Protein AF-A0A3D3UVR5-F1 (afdb_monomer_lite)

Foldseek 3Di:
DDDDDDDDDDDDDDDDDDDDDDDDDDDDDDDDPDDPPPPPPPPPPVVVVVVVVVVVLVVLVVQLVVLVVQLVVQVVCVVVVNHDPVSNLVSVLSNLVSQLVVDPDLVSNLVSLVVQLVSLVVSLVVQVVCVVVVNDHVVVSVVSVVSNVVSVVVSVVSVVVVVVVD

pLDDT: mean 81.36, std 24.71, range [33.5, 98.88]

Structure (mmCIF, N/CA/C/O backbone):
data_AF-A0A3D3UVR5-F1
#
_entry.id   AF-A0A3D3UVR5-F1
#
loop_
_atom_site.group_PDB
_atom_site.id
_atom_site.type_symbol
_atom_site.label_atom_id
_atom_site.label_alt_id
_atom_site.label_comp_id
_atom_site.label_asym_id
_atom_site.label_entity_id
_atom_site.label_seq_id
_atom_site.pdbx_PDB_ins_code
_atom_site.Cartn_x
_atom_site.Cartn_y
_atom_site.Cartn_z
_atom_site.occupancy
_atom_site.B_iso_or_equiv
_atom_site.auth_seq_id
_atom_site.auth_comp_id
_atom_site.auth_asym_id
_atom_site.auth_atom_id
_atom_site.pdbx_PDB_model_num
ATOM 1 N N . MET A 1 1 ? 27.179 -25.269 2.978 1.00 43.72 1 MET A N 1
ATOM 2 C CA . MET A 1 1 ? 26.822 -24.872 4.358 1.00 43.72 1 MET A CA 1
ATOM 3 C C . MET A 1 1 ? 25.318 -24.668 4.438 1.00 43.72 1 MET A C 1
ATOM 5 O O . MET A 1 1 ? 24.714 -24.264 3.456 1.00 43.72 1 MET A O 1
ATOM 9 N N . SER A 1 2 ? 24.750 -25.099 5.559 1.00 35.28 2 SER A N 1
ATOM 10 C CA . SER A 1 2 ? 23.342 -25.422 5.809 1.00 35.28 2 SER A CA 1
ATOM 11 C C . SER A 1 2 ? 22.375 -24.230 5.794 1.00 35.28 2 SER A C 1
ATOM 13 O O . SER A 1 2 ? 22.751 -23.113 6.130 1.00 35.28 2 SER A O 1
ATOM 15 N N . ARG A 1 3 ? 21.114 -24.528 5.450 1.00 49.09 3 ARG A N 1
ATOM 16 C CA . ARG A 1 3 ? 19.905 -23.685 5.504 1.00 49.09 3 ARG A CA 1
ATOM 17 C C . ARG A 1 3 ? 19.360 -23.632 6.939 1.00 49.09 3 ARG A C 1
ATOM 19 O O . ARG A 1 3 ? 19.329 -24.683 7.565 1.00 49.09 3 ARG A O 1
ATOM 26 N N . THR A 1 4 ? 18.822 -22.487 7.368 1.00 47.34 4 THR A N 1
ATOM 27 C CA . THR A 1 4 ? 17.730 -22.331 8.367 1.00 47.34 4 THR A CA 1
ATOM 28 C C . THR A 1 4 ? 17.172 -20.900 8.207 1.00 47.34 4 THR A C 1
ATOM 30 O O . THR A 1 4 ? 17.908 -19.956 8.456 1.00 47.34 4 THR A O 1
ATOM 33 N N . LEU A 1 5 ? 16.031 -20.623 7.557 1.00 42.84 5 LEU A N 1
ATOM 34 C CA . LEU A 1 5 ? 14.636 -20.839 7.987 1.00 42.84 5 LEU A CA 1
ATOM 35 C C . LEU A 1 5 ? 14.339 -20.237 9.374 1.00 42.84 5 LEU A C 1
ATOM 37 O O . LEU A 1 5 ? 14.536 -20.896 10.387 1.00 42.84 5 LEU A O 1
ATOM 41 N N . ILE A 1 6 ? 13.827 -18.999 9.398 1.00 43.62 6 ILE A N 1
ATOM 42 C CA . ILE A 1 6 ? 13.021 -18.463 10.505 1.00 43.62 6 ILE A CA 1
ATOM 43 C C . ILE A 1 6 ? 11.725 -17.923 9.898 1.00 43.62 6 ILE A C 1
ATOM 45 O O . ILE A 1 6 ? 11.582 -16.753 9.560 1.00 43.62 6 ILE A O 1
ATOM 49 N N . THR A 1 7 ? 10.795 -18.847 9.705 1.00 40.56 7 THR A N 1
ATOM 50 C CA . THR A 1 7 ? 9.356 -18.598 9.653 1.00 40.56 7 THR A CA 1
ATOM 51 C C . THR A 1 7 ? 8.802 -18.887 11.045 1.00 40.56 7 THR A C 1
ATOM 53 O O . THR A 1 7 ? 8.943 -20.011 11.523 1.00 40.56 7 THR A O 1
ATOM 56 N N . GLY A 1 8 ? 8.156 -17.910 11.678 1.00 41.53 8 GLY A N 1
ATOM 57 C CA . GLY A 1 8 ? 7.316 -18.107 12.864 1.00 41.53 8 GLY A CA 1
ATOM 58 C C . GLY A 1 8 ? 6.179 -17.088 12.810 1.00 41.53 8 GLY A C 1
ATOM 59 O O . GLY A 1 8 ? 6.433 -15.899 12.941 1.00 41.53 8 GLY A O 1
ATOM 60 N N . PHE A 1 9 ? 5.011 -17.457 12.275 1.00 41.28 9 PHE A N 1
ATOM 61 C CA . PHE A 1 9 ? 3.840 -17.953 13.023 1.00 41.28 9 PHE A CA 1
ATOM 62 C C . PHE A 1 9 ? 3.396 -16.970 14.121 1.00 41.28 9 PHE A C 1
ATOM 64 O O . PHE A 1 9 ? 4.050 -16.865 15.146 1.00 41.28 9 PHE A O 1
ATOM 71 N N . VAL A 1 10 ? 2.425 -16.087 13.864 1.00 40.28 10 VAL A N 1
ATOM 72 C CA . VAL A 1 10 ? 0.958 -16.285 13.747 1.00 40.28 10 VAL A CA 1
ATOM 73 C C . VAL A 1 10 ? 0.285 -15.703 14.992 1.00 40.28 10 VAL A C 1
ATOM 75 O O . VAL A 1 10 ? 0.522 -16.126 16.118 1.00 40.28 10 VAL A O 1
ATOM 78 N N . PHE A 1 11 ? -0.550 -14.699 14.729 1.00 43.41 11 PHE A N 1
ATOM 79 C CA . PHE A 1 11 ? -1.513 -14.082 15.630 1.00 43.41 11 PHE A CA 1
ATOM 80 C C . PHE A 1 11 ? -2.363 -15.138 16.352 1.00 43.41 11 PHE A C 1
ATOM 82 O O . PHE A 1 11 ? -2.965 -15.989 15.697 1.00 43.41 11 PHE A O 1
ATOM 89 N N . LEU A 1 12 ? -2.491 -15.031 17.678 1.00 33.50 12 LEU A N 1
ATOM 90 C CA . LEU A 1 12 ? -3.469 -15.795 18.451 1.00 33.50 12 LEU A CA 1
ATOM 91 C C . LEU A 1 12 ? -4.312 -14.868 19.344 1.00 33.50 12 LEU A C 1
ATOM 93 O O . LEU A 1 12 ? -3.853 -14.366 20.361 1.00 33.50 12 LEU A O 1
ATOM 97 N N . ALA A 1 13 ? -5.556 -14.696 18.893 1.00 35.84 13 ALA A N 1
ATOM 98 C CA . ALA A 1 13 ? -6.811 -14.577 19.639 1.00 35.84 13 ALA A CA 1
ATOM 99 C C . ALA A 1 13 ? -6.942 -13.543 20.779 1.00 35.84 13 ALA A C 1
ATOM 101 O O . ALA A 1 13 ? -6.656 -13.806 21.944 1.00 35.84 13 ALA A O 1
ATOM 102 N N . VAL A 1 14 ? -7.593 -12.424 20.445 1.00 39.97 14 VAL A N 1
ATOM 103 C CA . VAL A 1 14 ? -8.430 -11.656 21.376 1.00 39.97 14 VAL A CA 1
ATOM 104 C C . VAL A 1 14 ? -9.809 -12.310 21.414 1.00 39.97 14 VAL A C 1
ATOM 106 O O . VAL A 1 14 ? -10.545 -12.193 20.443 1.00 39.97 14 VAL A O 1
ATOM 109 N N . THR A 1 15 ? -10.176 -12.946 22.527 1.00 39.22 15 THR A N 1
ATOM 110 C CA . THR A 1 15 ? -11.583 -13.144 22.922 1.00 39.22 15 THR A CA 1
ATOM 111 C C . THR A 1 15 ? -11.669 -13.418 24.422 1.00 39.22 15 THR A C 1
ATOM 113 O O . THR A 1 15 ? -11.388 -14.531 24.859 1.00 39.22 15 THR A O 1
ATOM 116 N N . ILE A 1 16 ? -12.129 -12.443 25.209 1.00 39.44 16 ILE A N 1
ATOM 117 C CA . ILE A 1 16 ? -12.834 -12.738 26.462 1.00 39.44 16 ILE A CA 1
ATOM 118 C C . ILE A 1 16 ? -14.193 -12.050 26.386 1.00 39.44 16 ILE A C 1
ATOM 120 O O . ILE A 1 16 ? -14.308 -10.828 26.348 1.00 39.44 16 ILE A O 1
ATOM 124 N N . PHE A 1 17 ? -15.209 -12.898 26.293 1.00 35.78 17 PHE A N 1
ATOM 125 C CA . PHE A 1 17 ? -16.625 -12.585 26.269 1.00 35.78 17 PHE A CA 1
ATOM 126 C C . PHE A 1 17 ? -17.062 -12.249 27.702 1.00 35.78 17 PHE A C 1
ATOM 128 O O . PHE A 1 17 ? -16.900 -13.066 28.609 1.00 35.78 17 PHE A O 1
ATOM 135 N N . ALA A 1 18 ? -17.592 -11.048 27.924 1.00 39.19 18 ALA A N 1
ATOM 136 C CA . ALA A 1 18 ? -18.191 -10.673 29.198 1.00 39.19 18 ALA A CA 1
ATOM 137 C C . ALA A 1 18 ? -19.557 -11.362 29.336 1.00 39.19 18 ALA A C 1
ATOM 139 O O . ALA A 1 18 ? -20.485 -11.052 28.593 1.00 39.19 18 ALA A O 1
ATOM 140 N N . VAL A 1 19 ? -19.693 -12.283 30.293 1.00 38.88 19 VAL A N 1
ATOM 141 C CA . VAL A 1 19 ? -20.999 -12.811 30.707 1.00 38.88 19 VAL A CA 1
ATOM 142 C C . VAL A 1 19 ? -21.414 -12.099 31.989 1.00 38.88 19 VAL A C 1
ATOM 144 O O . VAL A 1 19 ? -20.955 -12.416 33.083 1.00 38.88 19 VAL A O 1
ATOM 147 N N . PHE A 1 20 ? -22.291 -11.112 31.825 1.00 39.44 20 PHE A N 1
ATOM 148 C CA . PHE A 1 20 ? -23.135 -10.580 32.888 1.00 39.44 20 PHE A CA 1
ATOM 149 C C . PHE A 1 20 ? -24.195 -11.638 33.233 1.00 39.44 20 PHE A C 1
ATOM 151 O O . PHE A 1 20 ? -25.022 -11.976 32.388 1.00 39.44 20 PHE A O 1
ATOM 158 N N . MET A 1 21 ? -24.200 -12.138 34.469 1.00 39.31 21 MET A N 1
ATOM 159 C CA . MET A 1 21 ? -25.335 -12.871 35.039 1.00 39.31 21 MET A CA 1
ATOM 160 C C . MET A 1 21 ? -25.757 -12.183 36.338 1.00 39.31 21 MET A C 1
ATOM 162 O O . MET A 1 21 ? -25.038 -12.144 37.332 1.00 39.31 21 MET A O 1
ATOM 166 N N . ILE A 1 22 ? -26.935 -11.581 36.236 1.00 47.56 22 ILE A N 1
ATOM 167 C CA . ILE A 1 22 ? -27.758 -10.947 37.264 1.00 47.56 22 ILE A CA 1
ATOM 168 C C . ILE A 1 22 ? -28.217 -12.017 38.264 1.00 47.56 22 ILE A C 1
ATOM 170 O O . ILE A 1 22 ? -28.564 -13.097 37.818 1.00 47.56 22 ILE A O 1
ATOM 174 N N . PHE A 1 23 ? -28.274 -11.712 39.566 1.00 38.84 23 PHE A N 1
ATOM 175 C CA . PHE A 1 23 ? -29.454 -11.915 40.431 1.00 38.84 23 PHE A CA 1
ATOM 176 C C . PHE A 1 23 ? -29.203 -11.298 41.815 1.00 38.84 23 PHE A C 1
ATOM 178 O O . PHE A 1 23 ? -28.262 -11.653 42.519 1.00 38.84 23 PHE A O 1
ATOM 185 N N . GLY A 1 24 ? -30.059 -10.343 42.181 1.00 36.75 24 GLY A N 1
ATOM 186 C CA . GLY A 1 24 ? -30.171 -9.803 43.531 1.00 36.75 24 GLY A CA 1
ATOM 187 C C . GLY A 1 24 ? -31.329 -10.431 44.314 1.00 36.75 24 GLY A C 1
ATOM 188 O O . GLY A 1 24 ? -32.173 -11.124 43.749 1.00 36.75 24 GLY A O 1
ATOM 189 N N . THR A 1 25 ? -31.387 -10.042 45.595 1.00 44.00 25 THR A N 1
ATOM 190 C CA . THR A 1 25 ? -32.393 -10.318 46.653 1.00 44.00 25 THR A CA 1
ATOM 191 C C . THR A 1 25 ? -32.223 -11.663 47.390 1.00 44.00 25 THR A C 1
ATOM 193 O O . THR A 1 25 ? -32.104 -12.697 46.756 1.00 44.00 25 THR A O 1
ATOM 196 N N . GLY A 1 26 ? -32.180 -11.752 48.726 1.00 36.75 26 GLY A N 1
ATOM 197 C CA . GLY A 1 26 ? -32.244 -10.747 49.790 1.00 36.75 26 GLY A CA 1
ATOM 198 C C . GLY A 1 26 ? -32.058 -11.361 51.201 1.00 36.75 26 GLY A C 1
ATOM 199 O O . GLY A 1 26 ? -32.276 -12.547 51.398 1.00 36.75 26 GLY A O 1
ATOM 200 N N . ILE A 1 27 ? -31.653 -10.493 52.139 1.00 43.06 27 ILE A N 1
ATOM 201 C CA . ILE A 1 27 ? -31.924 -10.412 53.597 1.00 43.06 27 ILE A CA 1
ATOM 202 C C . ILE A 1 27 ? -31.701 -11.649 54.504 1.00 43.06 27 ILE A C 1
ATOM 204 O O . ILE A 1 27 ? -32.531 -12.547 54.573 1.00 43.06 27 ILE A O 1
ATOM 208 N N . HIS A 1 28 ? -30.711 -11.541 55.403 1.00 35.25 28 HIS A N 1
ATOM 209 C CA . HIS A 1 28 ? -30.932 -11.754 56.844 1.00 35.25 28 HIS A CA 1
ATOM 210 C C . HIS A 1 28 ? -30.077 -10.760 57.663 1.00 35.25 28 HIS A C 1
ATOM 212 O O . HIS A 1 28 ? -28.944 -10.484 57.259 1.00 35.25 28 HIS A O 1
ATOM 218 N N . PRO A 1 29 ? -30.606 -10.178 58.758 1.00 51.56 29 PRO A N 1
ATOM 219 C CA . PRO A 1 29 ? -29.901 -9.214 59.588 1.00 51.56 29 PRO A CA 1
ATOM 220 C C . PRO A 1 29 ? -29.209 -9.946 60.736 1.00 51.56 29 PRO A C 1
ATOM 222 O O . PRO A 1 29 ? -29.860 -10.701 61.442 1.00 51.56 29 PRO A O 1
ATOM 225 N N . ASP A 1 30 ? -27.916 -9.719 60.933 1.00 36.81 30 ASP A N 1
ATOM 226 C CA . ASP A 1 30 ? -27.324 -9.720 62.268 1.00 36.81 30 ASP A CA 1
ATOM 227 C C . ASP A 1 30 ? -25.965 -9.030 62.223 1.00 36.81 30 ASP A C 1
ATOM 229 O O . ASP A 1 30 ? -25.209 -9.118 61.255 1.00 36.81 30 ASP A O 1
ATOM 233 N N . GLY A 1 31 ? -25.742 -8.213 63.245 1.00 44.44 31 GLY A N 1
ATOM 234 C CA . GLY A 1 31 ? -24.769 -7.142 63.233 1.00 44.44 31 GLY A CA 1
ATOM 235 C C . GLY A 1 31 ? -23.328 -7.605 63.080 1.00 44.44 31 GLY A C 1
ATOM 236 O O . GLY A 1 31 ? -22.862 -8.493 63.780 1.00 44.44 31 GLY A O 1
ATOM 237 N N . PHE A 1 32 ? -22.589 -6.865 62.261 1.00 35.47 32 PHE A N 1
ATOM 238 C CA . PHE A 1 32 ? -21.181 -6.606 62.503 1.00 35.47 32 PHE A CA 1
ATOM 239 C C . PHE A 1 32 ? -20.877 -5.180 62.046 1.00 35.47 32 PHE A C 1
ATOM 241 O O . PHE A 1 32 ? -20.847 -4.868 60.858 1.00 35.47 32 PHE A O 1
ATOM 248 N N . ASN A 1 33 ? -20.668 -4.293 63.020 1.00 49.12 33 ASN A N 1
ATOM 249 C CA . ASN A 1 33 ? -19.921 -3.064 62.798 1.00 49.12 33 ASN A CA 1
ATOM 250 C C . ASN A 1 33 ? -18.497 -3.469 62.406 1.00 49.12 33 ASN A C 1
ATOM 252 O O . ASN A 1 33 ? -17.680 -3.795 63.264 1.00 49.12 33 ASN A O 1
ATOM 256 N N . ALA A 1 34 ? -18.204 -3.454 61.113 1.00 38.66 34 ALA A N 1
ATOM 257 C CA . ALA A 1 34 ? -16.849 -3.502 60.599 1.00 38.66 34 ALA A CA 1
ATOM 258 C C . ALA A 1 34 ? -16.771 -2.522 59.433 1.00 38.66 34 ALA A C 1
ATOM 260 O O . ALA A 1 34 ? -17.375 -2.738 58.393 1.00 38.66 34 ALA A O 1
ATOM 261 N N . ALA A 1 35 ? -16.055 -1.427 59.687 1.00 35.47 35 ALA A N 1
ATOM 262 C CA . ALA A 1 35 ? -15.488 -0.500 58.723 1.00 35.47 35 ALA A CA 1
ATOM 263 C C . ALA A 1 35 ? -16.403 -0.077 57.561 1.00 35.47 35 ALA A C 1
ATOM 265 O O . ALA A 1 35 ? -16.604 -0.786 56.580 1.00 35.47 35 ALA A O 1
ATOM 266 N N . LYS A 1 36 ? -16.800 1.198 57.595 1.00 42.59 36 LYS A N 1
ATOM 267 C CA . LYS A 1 36 ? -17.010 1.992 56.384 1.00 42.59 36 LYS A CA 1
ATOM 268 C C . LYS A 1 36 ? -15.698 1.987 55.586 1.00 42.59 36 LYS A C 1
ATOM 270 O O . LYS A 1 36 ? -14.914 2.928 55.662 1.00 42.59 36 LYS A O 1
ATOM 275 N N . ALA A 1 37 ? -15.447 0.907 54.851 1.00 37.72 37 ALA A N 1
ATOM 276 C CA . ALA A 1 37 ? -14.581 0.918 53.697 1.00 37.72 37 ALA A CA 1
ATOM 277 C C . ALA A 1 37 ? -15.280 1.853 52.718 1.00 37.72 37 ALA A C 1
ATOM 279 O O . ALA A 1 37 ? -16.239 1.488 52.037 1.00 37.72 37 ALA A O 1
ATOM 280 N N . ALA A 1 38 ? -14.865 3.118 52.750 1.00 41.25 38 ALA A N 1
ATOM 281 C CA . ALA A 1 38 ? -15.045 3.993 51.620 1.00 41.25 38 ALA A CA 1
ATOM 282 C C . ALA A 1 38 ? -14.507 3.211 50.424 1.00 41.25 38 ALA A C 1
ATOM 284 O O . ALA A 1 38 ? -13.307 2.955 50.334 1.00 41.25 38 ALA A O 1
ATOM 285 N N . VAL A 1 39 ? -15.421 2.755 49.570 1.00 44.00 39 VAL A N 1
ATOM 286 C CA . VAL A 1 39 ? -15.110 2.308 48.224 1.00 44.00 39 VAL A CA 1
ATOM 287 C C . VAL A 1 39 ? -14.524 3.541 47.554 1.00 44.00 39 VAL A C 1
ATOM 289 O O . VAL A 1 39 ? -15.237 4.389 47.023 1.00 44.00 39 VAL A O 1
ATOM 292 N N . ALA A 1 40 ? -13.212 3.702 47.702 1.00 44.53 40 ALA A N 1
ATOM 293 C CA . ALA A 1 40 ? -12.422 4.491 46.796 1.00 44.53 40 ALA A CA 1
ATOM 294 C C . ALA A 1 40 ? -12.591 3.784 45.456 1.00 44.53 40 ALA A C 1
ATOM 296 O O . ALA A 1 40 ? -11.955 2.767 45.193 1.00 44.53 40 ALA A O 1
ATOM 297 N N . SER A 1 41 ? -13.541 4.268 44.657 1.00 47.62 41 SER A N 1
ATOM 298 C CA . SER A 1 41 ? -13.556 4.011 43.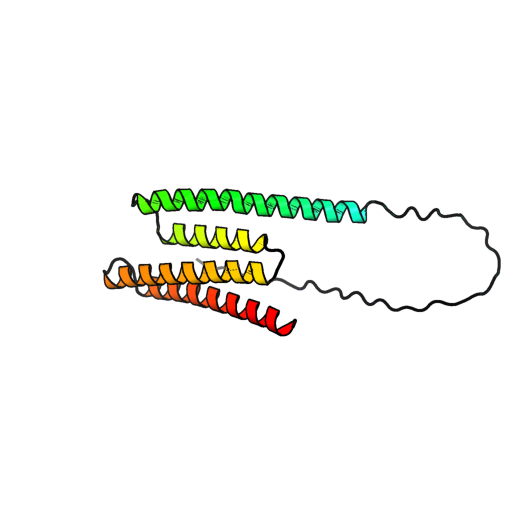228 1.00 47.62 41 SER A CA 1
ATOM 299 C C . SER A 1 41 ? -12.161 4.362 42.734 1.00 47.62 41 SER A C 1
ATOM 301 O O . SER A 1 41 ? -11.801 5.538 42.753 1.00 47.62 41 SER A O 1
ATOM 303 N N . GLU A 1 42 ? -11.349 3.355 42.409 1.00 46.72 42 GLU A N 1
ATOM 304 C CA . GLU A 1 42 ? -9.998 3.573 41.906 1.00 46.72 42 GLU A CA 1
ATOM 305 C C . GLU A 1 42 ? -10.084 4.490 40.677 1.00 46.72 42 GLU A C 1
ATOM 307 O O . GLU A 1 42 ? -10.626 4.080 39.647 1.00 46.72 42 GLU A O 1
ATOM 312 N N . PRO A 1 43 ? -9.557 5.727 40.734 1.00 51.03 43 PRO A N 1
ATOM 313 C CA . PRO A 1 43 ? -9.628 6.652 39.604 1.00 51.03 43 PRO A CA 1
ATOM 314 C C . PRO A 1 43 ? -8.686 6.255 38.451 1.00 51.03 43 PRO A C 1
ATOM 316 O O . PRO A 1 43 ? -8.619 6.948 37.441 1.00 51.03 43 PRO A O 1
ATOM 319 N N . GLY A 1 44 ? -7.918 5.167 38.598 1.00 54.97 44 GLY A N 1
ATOM 320 C CA . GLY A 1 44 ? -6.762 4.859 37.752 1.00 54.97 44 GLY A CA 1
ATOM 321 C C . GLY A 1 44 ? -7.064 4.130 36.441 1.00 54.97 44 GLY A C 1
ATOM 322 O O . GLY A 1 44 ? -6.302 4.268 35.488 1.00 54.97 44 GLY A O 1
ATOM 323 N N . VAL A 1 45 ? -8.164 3.376 36.346 1.00 60.12 45 VAL A N 1
ATOM 324 C CA . VAL A 1 45 ? -8.408 2.504 3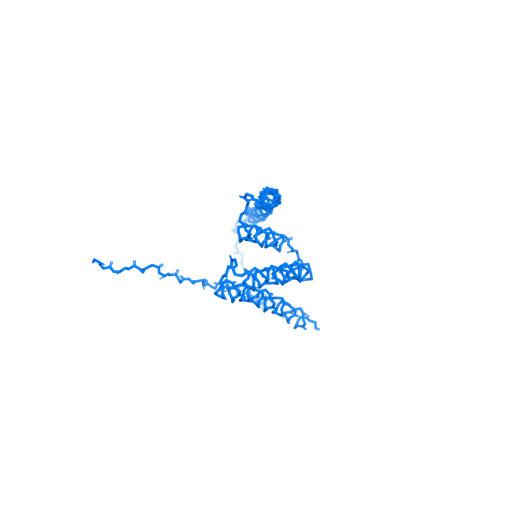5.175 1.00 60.12 45 VAL A CA 1
ATOM 325 C C . VAL A 1 45 ? -8.971 3.275 33.974 1.00 60.12 45 VAL A C 1
ATOM 327 O O . VAL A 1 45 ? -8.659 2.943 32.831 1.00 60.12 45 VAL A O 1
ATOM 330 N N . ALA A 1 46 ? -9.765 4.324 34.211 1.00 60.44 46 ALA A N 1
ATOM 331 C CA . ALA A 1 46 ? -10.302 5.167 33.139 1.00 60.44 46 ALA A CA 1
ATOM 332 C C . ALA A 1 46 ? -9.206 6.046 32.507 1.00 60.44 46 ALA A C 1
ATOM 334 O O . ALA A 1 46 ? -9.069 6.069 31.288 1.00 60.44 46 ALA A O 1
ATOM 335 N N . GLY A 1 47 ? -8.348 6.663 33.331 1.00 71.81 47 GLY A N 1
ATOM 336 C CA . GLY A 1 47 ? -7.274 7.540 32.850 1.00 71.81 47 GLY A CA 1
ATOM 337 C C . GLY A 1 47 ? -6.223 6.833 31.988 1.00 71.81 47 GLY A C 1
ATOM 338 O O . GLY A 1 47 ? -5.720 7.428 31.041 1.00 71.81 47 GLY A O 1
ATOM 339 N N . GLY A 1 48 ? -5.929 5.556 32.267 1.00 83.50 48 GLY A N 1
ATOM 340 C CA . GLY A 1 48 ? -4.948 4.783 31.498 1.00 83.50 48 GLY A CA 1
ATOM 341 C C . GLY A 1 48 ? -5.429 4.345 30.110 1.00 83.50 48 GLY A C 1
ATOM 342 O O . GLY A 1 48 ? -4.632 4.256 29.181 1.00 83.50 48 GLY A O 1
ATOM 343 N N . ARG A 1 49 ? -6.729 4.070 29.930 1.00 88.50 49 ARG A N 1
ATOM 344 C CA . ARG A 1 49 ? -7.265 3.699 28.608 1.00 88.50 49 ARG A CA 1
ATOM 345 C C . ARG A 1 49 ? -7.339 4.912 27.684 1.00 88.50 49 ARG A C 1
ATOM 347 O O . ARG A 1 49 ? -6.943 4.809 26.525 1.00 88.50 49 ARG A O 1
ATOM 354 N N . ASP A 1 50 ? -7.794 6.042 28.213 1.00 90.69 50 ASP A N 1
ATOM 355 C CA . ASP A 1 50 ? -7.933 7.282 27.450 1.00 90.69 50 ASP A CA 1
ATOM 356 C C . ASP A 1 50 ? -6.557 7.825 27.028 1.00 90.69 50 ASP A C 1
ATOM 358 O O . ASP A 1 50 ? -6.387 8.265 25.890 1.00 90.69 50 ASP A O 1
ATOM 362 N N . SER A 1 51 ? -5.536 7.704 27.892 1.00 93.19 51 SER A N 1
ATOM 363 C CA . SER A 1 51 ? -4.160 8.072 27.537 1.00 93.19 51 SER A CA 1
ATOM 364 C C . SER A 1 51 ? -3.587 7.194 26.422 1.00 93.19 51 SER A C 1
ATOM 366 O O . SER A 1 51 ? -2.987 7.720 25.489 1.00 93.19 51 SER A O 1
ATOM 368 N N . LEU A 1 52 ? -3.815 5.873 26.471 1.00 95.50 52 LEU A N 1
ATOM 369 C CA . LEU A 1 52 ? -3.361 4.947 25.424 1.00 95.50 52 LEU A CA 1
ATOM 370 C C . LEU A 1 52 ? -4.074 5.192 24.086 1.00 95.50 52 LEU A C 1
ATOM 372 O O . LEU A 1 52 ? -3.465 5.057 23.027 1.00 95.50 52 LEU A O 1
ATOM 376 N N . GLN A 1 53 ? -5.358 5.559 24.117 1.00 94.50 53 GLN A N 1
ATOM 377 C CA . GLN A 1 53 ? -6.105 5.900 22.906 1.00 94.50 53 GLN A CA 1
ATOM 378 C C . GLN A 1 53 ? -5.592 7.200 22.271 1.00 94.50 53 GLN A C 1
ATOM 380 O O . GLN A 1 53 ? -5.456 7.260 21.048 1.00 94.50 53 GLN A O 1
ATOM 385 N N . SER A 1 54 ? -5.272 8.213 23.084 1.00 95.94 54 SER A N 1
ATOM 386 C CA . SER A 1 54 ? -4.649 9.454 22.605 1.00 95.94 54 SER A CA 1
ATOM 387 C C . SER A 1 54 ? -3.284 9.181 21.973 1.00 95.94 54 SER A C 1
ATOM 389 O O . SER A 1 54 ? -3.027 9.622 20.855 1.00 95.94 54 SER A O 1
ATOM 391 N N . GLU A 1 55 ? -2.441 8.393 22.644 1.00 97.44 55 GLU A N 1
ATOM 392 C CA . GLU A 1 55 ? -1.117 8.013 22.139 1.00 97.44 55 GLU A CA 1
ATOM 393 C C . GLU A 1 55 ? -1.214 7.250 20.808 1.00 97.44 55 GLU A C 1
ATOM 395 O O . GLU A 1 55 ? -0.511 7.571 19.849 1.00 97.44 55 GLU A O 1
ATOM 400 N N . LEU A 1 56 ? -2.136 6.285 20.701 1.00 97.56 56 LEU A N 1
ATOM 401 C CA . LEU A 1 56 ? -2.377 5.567 19.448 1.00 97.56 56 LEU A CA 1
ATOM 402 C C . LEU A 1 56 ? -2.785 6.524 18.321 1.00 97.56 56 LEU A C 1
ATOM 404 O O . LEU A 1 56 ? -2.257 6.426 17.212 1.00 97.56 56 LEU A O 1
ATOM 408 N N . GLN A 1 57 ? -3.702 7.453 18.595 1.00 97.62 57 GLN A N 1
ATOM 409 C CA . GLN A 1 57 ? -4.162 8.420 17.602 1.00 97.62 57 GLN A CA 1
ATOM 410 C C . GLN A 1 57 ? -3.013 9.314 17.116 1.00 97.62 57 GLN A C 1
ATOM 412 O O . GLN A 1 57 ? -2.874 9.535 15.911 1.00 97.62 57 GLN A O 1
ATOM 417 N N . GLU A 1 58 ? -2.165 9.794 18.025 1.00 98.19 58 GLU A N 1
ATOM 418 C CA . GLU A 1 58 ? -0.976 10.586 17.690 1.00 98.19 58 GLU A CA 1
ATOM 419 C C . GLU A 1 58 ? -0.005 9.807 16.794 1.00 98.19 58 GLU A C 1
ATOM 421 O O . GLU A 1 58 ? 0.420 10.320 15.755 1.00 98.19 58 GLU A O 1
ATOM 426 N N . LEU A 1 59 ? 0.279 8.545 17.130 1.00 98.75 59 LEU A N 1
ATOM 427 C CA . LEU A 1 59 ? 1.157 7.682 16.335 1.00 98.75 59 LEU A CA 1
ATOM 428 C C . LEU A 1 59 ? 0.599 7.409 14.930 1.00 98.75 59 LEU A C 1
ATOM 430 O O . LEU A 1 59 ? 1.351 7.435 13.951 1.00 98.75 59 LEU A O 1
ATOM 434 N N . LEU A 1 60 ? -0.710 7.171 14.805 1.00 98.62 60 LEU A N 1
ATOM 435 C CA . LEU A 1 60 ? -1.361 6.956 13.508 1.00 98.62 60 LEU A CA 1
ATOM 436 C C . LEU A 1 60 ? -1.318 8.218 12.636 1.00 98.62 60 LEU A C 1
ATOM 438 O O . LEU A 1 60 ? -0.981 8.141 11.449 1.00 98.62 60 LEU A O 1
ATOM 442 N N . MET A 1 61 ? -1.598 9.386 13.223 1.00 98.62 61 MET A N 1
ATOM 443 C CA . MET A 1 61 ? -1.511 10.670 12.522 1.00 98.62 61 MET A CA 1
ATOM 444 C C . MET A 1 61 ? -0.082 10.968 12.062 1.00 98.62 61 MET A C 1
ATOM 446 O O . MET A 1 61 ? 0.121 11.375 10.914 1.00 98.62 61 MET A O 1
ATOM 450 N N . GLU A 1 62 ? 0.909 10.721 12.917 1.00 98.75 62 GLU A N 1
ATOM 451 C CA . GLU A 1 62 ? 2.314 10.947 12.586 1.00 98.75 62 GLU A CA 1
ATOM 452 C C . GLU A 1 62 ? 2.800 9.994 11.487 1.00 98.75 62 GLU A C 1
ATOM 454 O O . GLU A 1 62 ? 3.428 10.430 10.516 1.00 98.75 62 GLU A O 1
ATOM 459 N N . ARG A 1 63 ? 2.430 8.706 11.558 1.00 98.75 63 ARG A N 1
ATOM 460 C CA . ARG A 1 63 ? 2.715 7.737 10.489 1.00 98.75 63 ARG A CA 1
ATOM 461 C C . ARG A 1 63 ? 2.133 8.198 9.155 1.00 98.75 63 ARG A C 1
ATOM 463 O O . ARG A 1 63 ? 2.842 8.177 8.145 1.00 98.75 63 ARG A O 1
ATOM 470 N N . ARG A 1 64 ? 0.873 8.647 9.137 1.00 98.75 64 ARG A N 1
ATOM 471 C CA . ARG A 1 64 ? 0.238 9.190 7.926 1.00 98.75 64 ARG A CA 1
ATOM 472 C C . ARG A 1 64 ? 0.995 10.418 7.406 1.00 98.75 64 ARG A C 1
ATOM 474 O O . ARG A 1 64 ? 1.256 10.505 6.207 1.00 98.75 64 ARG A O 1
ATOM 481 N N . ARG A 1 65 ? 1.386 11.344 8.290 1.00 98.81 65 ARG A N 1
ATOM 482 C CA . ARG A 1 65 ? 2.131 12.564 7.930 1.00 98.81 65 ARG A CA 1
ATOM 483 C C . ARG A 1 65 ? 3.467 12.238 7.260 1.00 98.81 65 ARG A C 1
ATOM 485 O O . ARG A 1 65 ? 3.766 12.792 6.202 1.00 98.81 65 ARG A O 1
ATOM 492 N N . ILE A 1 66 ? 4.253 11.334 7.846 1.00 98.81 66 ILE A N 1
ATOM 493 C CA . ILE A 1 66 ? 5.550 10.915 7.296 1.00 98.81 66 ILE A CA 1
ATOM 494 C C . ILE A 1 66 ? 5.362 10.241 5.933 1.00 98.81 66 ILE A C 1
ATOM 496 O O . ILE A 1 66 ? 6.029 10.614 4.967 1.00 98.81 66 ILE A O 1
ATOM 500 N N . LEU A 1 67 ? 4.422 9.296 5.825 1.00 98.81 67 LEU A N 1
ATOM 501 C CA . LEU A 1 67 ? 4.141 8.595 4.569 1.00 98.81 67 LEU A CA 1
ATOM 502 C C . LEU A 1 67 ? 3.666 9.545 3.466 1.00 98.81 67 LEU A C 1
ATOM 504 O O . LEU A 1 67 ? 4.066 9.382 2.316 1.00 98.81 67 LEU A O 1
ATOM 508 N N . SER A 1 68 ? 2.894 10.577 3.811 1.00 98.75 68 SER A N 1
ATOM 509 C CA . SER A 1 68 ? 2.498 11.618 2.858 1.00 98.75 68 SER A CA 1
ATOM 510 C C . SER A 1 68 ? 3.712 12.352 2.283 1.00 98.75 68 SER A C 1
ATOM 512 O O . SER A 1 68 ? 3.764 12.583 1.077 1.00 98.75 68 SER A O 1
ATOM 514 N N . GLY A 1 69 ? 4.704 12.686 3.115 1.00 98.62 69 GLY A N 1
ATOM 515 C CA . GLY A 1 69 ? 5.948 13.311 2.653 1.00 98.62 69 GLY A CA 1
ATOM 516 C C . GLY A 1 69 ? 6.806 12.383 1.785 1.00 98.62 69 GLY A C 1
ATOM 517 O O . GLY A 1 69 ? 7.411 12.832 0.808 1.00 98.62 69 GLY A O 1
ATOM 518 N N . ILE A 1 70 ? 6.825 11.082 2.100 1.00 98.50 70 ILE A N 1
ATOM 519 C CA . ILE A 1 70 ? 7.518 10.065 1.295 1.00 98.50 70 ILE A CA 1
ATOM 520 C C . ILE A 1 70 ? 6.868 9.944 -0.085 1.00 98.50 70 ILE A C 1
ATOM 522 O O . ILE A 1 70 ? 7.577 9.995 -1.087 1.00 98.50 70 ILE A O 1
ATOM 526 N N . VAL A 1 71 ? 5.538 9.828 -0.155 1.00 98.56 71 VAL A N 1
ATOM 527 C CA . VAL A 1 71 ? 4.807 9.731 -1.431 1.00 98.56 71 VAL A CA 1
ATOM 528 C C . VAL A 1 71 ? 5.076 10.943 -2.316 1.00 98.56 71 VAL A C 1
ATOM 530 O O . VAL A 1 71 ? 5.348 10.770 -3.504 1.00 98.56 71 VAL A O 1
ATOM 533 N N . GLU A 1 72 ? 5.057 12.150 -1.747 1.00 98.25 72 GLU A N 1
ATOM 534 C CA . GLU A 1 72 ? 5.342 13.373 -2.502 1.00 98.25 72 GLU A CA 1
ATOM 535 C C . GLU A 1 72 ? 6.780 13.388 -3.038 1.00 98.25 72 GLU A C 1
ATOM 537 O O . GLU A 1 72 ? 7.013 13.647 -4.217 1.00 98.25 72 GLU A O 1
ATOM 542 N N . SER A 1 73 ? 7.752 13.012 -2.204 1.00 97.50 73 SER A N 1
ATOM 543 C CA . SER A 1 73 ? 9.158 12.932 -2.622 1.00 97.50 73 SER A CA 1
ATOM 544 C C . SER A 1 73 ? 9.363 11.895 -3.733 1.00 97.50 73 SER A C 1
ATOM 546 O O . SER A 1 73 ? 10.023 12.174 -4.735 1.00 97.50 73 SER A O 1
ATOM 548 N N . MET A 1 74 ? 8.753 10.714 -3.596 1.00 97.12 74 MET A N 1
ATOM 549 C CA . MET A 1 74 ? 8.840 9.642 -4.593 1.00 97.12 74 MET A CA 1
ATOM 550 C C . MET A 1 74 ? 8.165 10.023 -5.906 1.00 97.12 74 MET A C 1
ATOM 552 O O . MET A 1 74 ? 8.679 9.694 -6.974 1.00 97.12 74 MET A O 1
ATOM 556 N N . LYS A 1 75 ? 7.058 10.770 -5.847 1.00 96.31 75 LYS A N 1
ATOM 557 C CA . LYS A 1 75 ? 6.413 11.325 -7.038 1.00 96.31 75 LYS A CA 1
ATOM 558 C C . LYS A 1 75 ? 7.368 12.243 -7.802 1.00 96.31 75 LYS A C 1
ATOM 560 O O . LYS A 1 75 ? 7.569 12.041 -8.996 1.00 96.31 75 LYS A O 1
ATOM 565 N N . ILE A 1 76 ? 8.017 13.182 -7.109 1.00 97.06 76 ILE A N 1
ATOM 566 C CA . ILE A 1 76 ? 9.002 14.101 -7.705 1.00 97.06 76 ILE A CA 1
ATOM 567 C C . ILE A 1 76 ? 10.178 13.326 -8.323 1.00 97.06 76 ILE A C 1
ATOM 569 O O . ILE A 1 76 ? 10.656 13.651 -9.418 1.00 97.06 76 ILE A O 1
ATOM 573 N N . PHE A 1 77 ? 10.670 12.282 -7.652 1.00 95.69 77 PHE A N 1
ATOM 574 C CA . PHE A 1 77 ? 11.741 11.448 -8.201 1.00 95.69 77 PHE A CA 1
ATOM 575 C C . PHE A 1 77 ? 11.294 10.683 -9.444 1.00 95.69 77 PHE A C 1
ATOM 577 O O . PHE A 1 77 ? 12.017 10.696 -10.442 1.00 95.69 77 PHE A O 1
ATOM 584 N N . LEU A 1 78 ? 10.102 10.088 -9.430 1.00 94.12 78 LEU A N 1
ATOM 585 C CA . LEU A 1 78 ?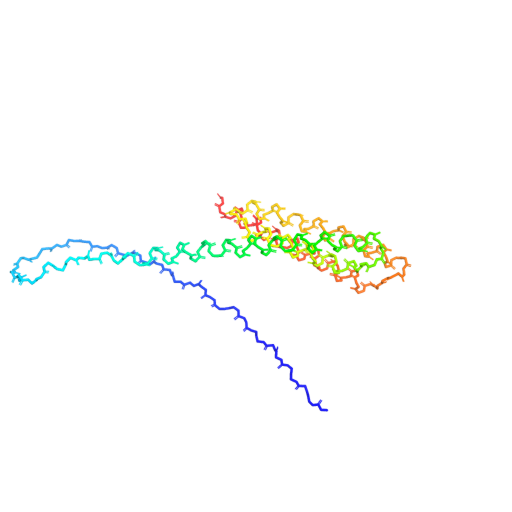 9.555 9.368 -10.577 1.00 94.12 78 LEU A CA 1
ATOM 586 C C . LEU A 1 78 ? 9.335 10.299 -11.780 1.00 94.12 78 LEU A C 1
ATOM 588 O O . LEU A 1 78 ? 9.766 9.979 -12.885 1.00 94.12 78 LEU A O 1
ATOM 592 N N . GLU A 1 79 ? 8.739 11.474 -11.565 1.00 93.69 79 GLU A N 1
ATOM 593 C CA . GLU A 1 79 ? 8.498 12.481 -12.611 1.00 93.69 79 GLU A CA 1
ATOM 594 C C . GLU A 1 79 ? 9.801 13.053 -13.192 1.00 93.69 79 GLU A C 1
ATOM 596 O O . GLU A 1 79 ? 9.859 13.382 -14.374 1.00 93.69 79 GLU A O 1
ATOM 601 N N . SER A 1 80 ? 10.872 13.112 -12.392 1.00 95.62 80 SER A N 1
ATOM 602 C CA . SER A 1 80 ? 12.213 13.495 -12.862 1.00 95.62 80 SER A CA 1
ATOM 603 C C . SER A 1 80 ? 13.032 12.334 -13.445 1.00 95.62 80 SER A C 1
ATOM 605 O O . SER A 1 80 ? 14.204 12.527 -13.769 1.00 95.62 80 SER A O 1
ATOM 607 N N . GLY A 1 81 ? 12.452 11.135 -13.572 1.00 93.38 81 GLY A N 1
ATOM 608 C CA . GLY A 1 81 ? 13.118 9.951 -14.129 1.00 93.38 81 GLY A CA 1
ATOM 609 C C . GLY A 1 81 ? 14.187 9.327 -13.224 1.00 93.38 81 GLY A C 1
ATOM 610 O O . GLY A 1 81 ? 14.990 8.526 -13.692 1.00 93.38 81 GLY A O 1
ATOM 611 N N . ARG A 1 82 ? 14.219 9.700 -11.941 1.00 92.69 82 ARG A N 1
ATOM 612 C CA . ARG A 1 82 ? 15.183 9.216 -10.934 1.00 92.69 82 ARG A CA 1
ATOM 613 C C . ARG A 1 82 ? 14.568 8.268 -9.904 1.00 92.69 82 ARG A C 1
ATOM 615 O O . ARG A 1 82 ? 15.293 7.762 -9.057 1.00 92.69 82 ARG A O 1
ATOM 622 N N . GLY A 1 83 ? 13.251 8.089 -9.934 1.00 89.88 83 GLY A N 1
ATOM 623 C CA . GLY A 1 83 ? 12.506 7.261 -8.991 1.00 89.88 83 GLY A CA 1
ATOM 624 C C . GLY A 1 83 ? 12.135 5.907 -9.577 1.00 89.88 83 GLY A C 1
ATOM 625 O O . GLY A 1 83 ? 11.853 5.793 -10.773 1.00 89.88 83 GLY A O 1
ATOM 626 N N . ASP A 1 84 ? 12.096 4.899 -8.713 1.00 93.38 84 ASP A N 1
ATOM 627 C CA . ASP A 1 84 ? 11.573 3.585 -9.048 1.00 93.38 84 ASP A CA 1
ATOM 628 C C . ASP A 1 84 ? 10.037 3.564 -8.939 1.00 93.38 84 ASP A C 1
ATOM 630 O O . ASP A 1 84 ? 9.430 4.117 -8.017 1.00 93.38 84 ASP A O 1
ATOM 634 N N . ILE A 1 85 ? 9.387 2.948 -9.927 1.00 92.62 85 ILE A N 1
ATOM 635 C CA . ILE A 1 85 ? 7.923 2.927 -10.006 1.00 92.62 85 ILE A CA 1
ATOM 636 C C . ILE A 1 85 ? 7.305 2.023 -8.926 1.00 92.62 85 ILE A C 1
ATOM 638 O O . ILE A 1 85 ? 6.198 2.292 -8.455 1.00 92.62 85 ILE A O 1
ATOM 642 N N . GLU A 1 86 ? 7.999 0.959 -8.524 1.00 93.06 86 GLU A N 1
ATOM 643 C CA . GLU A 1 86 ? 7.547 0.041 -7.481 1.00 93.06 86 GLU A CA 1
ATOM 644 C C . GLU A 1 86 ? 7.701 0.660 -6.099 1.00 93.06 86 GLU A C 1
ATOM 646 O O . GLU A 1 86 ? 6.775 0.564 -5.297 1.00 93.06 86 GLU A O 1
ATOM 651 N N . GLU A 1 87 ? 8.798 1.376 -5.850 1.00 95.25 87 GLU A N 1
ATOM 652 C CA . GLU A 1 87 ? 8.966 2.154 -4.618 1.00 95.25 87 GLU A CA 1
ATOM 653 C C . GLU A 1 87 ? 7.872 3.225 -4.483 1.00 95.25 87 GLU A C 1
ATOM 655 O O . GLU A 1 87 ? 7.270 3.379 -3.416 1.00 95.25 87 GLU A O 1
ATOM 660 N N . TYR A 1 88 ? 7.539 3.920 -5.580 1.00 96.69 88 TYR A N 1
ATOM 661 C CA . TYR A 1 88 ? 6.418 4.863 -5.593 1.00 96.69 88 TYR A CA 1
ATOM 662 C C . TYR A 1 88 ? 5.077 4.170 -5.308 1.00 96.69 88 TYR A C 1
ATOM 664 O O . TYR A 1 88 ? 4.257 4.694 -4.543 1.00 96.69 88 TYR A O 1
ATOM 672 N N . ARG A 1 89 ? 4.845 2.986 -5.889 1.00 97.25 89 ARG A N 1
ATOM 673 C CA . ARG A 1 89 ? 3.652 2.176 -5.604 1.00 97.25 89 ARG A CA 1
ATOM 674 C C . ARG A 1 89 ? 3.575 1.832 -4.121 1.00 97.25 89 ARG A C 1
ATOM 676 O O . ARG A 1 89 ? 2.540 2.079 -3.504 1.00 97.25 89 ARG A O 1
ATOM 683 N N . ASP A 1 90 ? 4.643 1.286 -3.557 1.00 97.31 90 ASP A N 1
ATOM 684 C CA . ASP A 1 90 ? 4.659 0.798 -2.178 1.00 97.31 90 ASP A CA 1
ATOM 685 C C . ASP A 1 90 ? 4.447 1.939 -1.179 1.00 97.31 90 ASP A C 1
ATOM 687 O O . ASP A 1 90 ? 3.661 1.795 -0.238 1.00 97.31 90 ASP A O 1
ATOM 691 N N . ALA A 1 91 ? 5.035 3.110 -1.438 1.00 98.25 91 ALA A N 1
ATOM 692 C CA . ALA A 1 91 ? 4.788 4.314 -0.649 1.00 98.25 91 ALA A CA 1
ATOM 693 C C . ALA A 1 91 ? 3.309 4.745 -0.679 1.00 98.25 91 ALA A C 1
ATOM 695 O O . ALA A 1 91 ? 2.736 5.049 0.370 1.00 98.25 91 ALA A O 1
ATOM 696 N N . ASN A 1 92 ? 2.666 4.739 -1.854 1.00 98.50 92 ASN A N 1
ATOM 697 C CA . ASN A 1 92 ? 1.247 5.104 -1.976 1.00 98.50 92 ASN A CA 1
ATOM 698 C C . ASN A 1 92 ? 0.339 4.127 -1.232 1.00 98.50 92 ASN A C 1
ATOM 700 O O . ASN A 1 92 ? -0.569 4.552 -0.518 1.00 98.50 92 ASN A O 1
ATOM 704 N N . ILE A 1 93 ? 0.585 2.822 -1.367 1.00 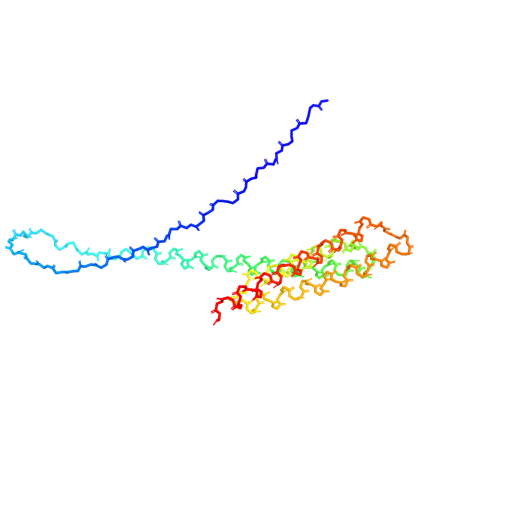98.56 93 ILE A N 1
ATOM 705 C CA . ILE A 1 93 ? -0.195 1.808 -0.651 1.00 98.56 93 ILE A CA 1
ATOM 706 C C . ILE A 1 93 ? 0.010 1.927 0.858 1.00 98.56 93 ILE A C 1
ATOM 708 O O . ILE A 1 93 ? -0.958 1.831 1.614 1.00 98.56 93 ILE A O 1
ATOM 712 N N . ALA A 1 94 ? 1.237 2.190 1.311 1.00 98.69 94 ALA A N 1
ATOM 713 C CA . ALA A 1 94 ? 1.511 2.426 2.722 1.00 98.69 94 ALA A CA 1
ATOM 714 C C . ALA A 1 94 ? 0.753 3.652 3.256 1.00 98.69 94 ALA A C 1
ATOM 716 O O . ALA A 1 94 ? 0.156 3.559 4.332 1.00 98.69 94 ALA A O 1
ATOM 717 N N . LEU A 1 95 ? 0.725 4.764 2.508 1.00 98.88 95 LEU A N 1
ATOM 718 C CA . LEU A 1 95 ? -0.048 5.958 2.864 1.00 98.88 95 LEU A CA 1
ATOM 719 C C . LEU A 1 95 ? -1.546 5.655 2.942 1.00 98.88 95 LEU A C 1
ATOM 721 O O . LEU A 1 95 ? -2.167 5.959 3.955 1.00 98.88 95 LEU A O 1
ATOM 725 N N . LEU A 1 96 ? -2.116 5.015 1.918 1.00 98.75 96 LEU A N 1
ATOM 726 C CA . LEU A 1 96 ? -3.540 4.670 1.904 1.00 98.75 96 LEU A CA 1
ATOM 727 C C . LEU A 1 96 ? -3.904 3.749 3.074 1.00 98.75 96 LEU A C 1
ATOM 729 O O . LEU A 1 96 ? -4.921 3.956 3.724 1.00 98.75 96 LEU A O 1
ATOM 733 N N . ARG A 1 97 ? -3.052 2.779 3.421 1.00 98.50 97 ARG A N 1
ATOM 734 C CA . ARG A 1 97 ? -3.261 1.949 4.618 1.00 98.50 97 ARG A CA 1
ATOM 735 C C . ARG A 1 97 ? -3.195 2.760 5.913 1.00 98.50 97 ARG A C 1
ATOM 737 O O . ARG A 1 97 ? -4.003 2.526 6.798 1.00 98.50 97 ARG A O 1
ATOM 744 N N . ALA A 1 98 ? -2.287 3.729 6.019 1.00 98.69 98 ALA A N 1
ATOM 745 C CA . ALA A 1 98 ? -2.249 4.626 7.174 1.00 98.69 98 ALA A CA 1
ATOM 746 C C . ALA A 1 98 ? -3.501 5.515 7.275 1.00 98.69 98 ALA A C 1
ATOM 748 O O . ALA A 1 98 ? -3.957 5.800 8.377 1.00 98.69 98 ALA A O 1
ATOM 749 N N . GLU A 1 99 ? -4.080 5.927 6.145 1.00 98.69 99 GLU A N 1
ATOM 750 C CA . GLU A 1 99 ? -5.381 6.608 6.130 1.00 98.69 99 GLU A CA 1
ATOM 751 C C . GLU A 1 99 ? -6.518 5.669 6.547 1.00 98.69 99 GLU A C 1
ATOM 753 O O . GLU A 1 99 ? -7.404 6.089 7.286 1.00 98.69 99 GLU A O 1
ATOM 758 N N . MET A 1 100 ? -6.465 4.397 6.142 1.00 98.12 100 MET A N 1
ATOM 759 C CA . MET A 1 100 ? -7.437 3.380 6.550 1.00 98.12 100 MET A CA 1
ATOM 760 C C . MET A 1 100 ? -7.426 3.123 8.062 1.00 98.12 100 MET A C 1
ATOM 762 O O . MET A 1 100 ? -8.489 2.940 8.651 1.00 98.12 100 MET A O 1
ATOM 766 N N . ASP A 1 101 ? -6.249 3.139 8.694 1.00 97.69 101 ASP A N 1
ATOM 767 C CA . ASP A 1 101 ? -6.112 2.964 10.148 1.00 97.69 101 ASP A CA 1
ATOM 768 C C . ASP A 1 101 ? -6.739 4.124 10.947 1.00 97.69 101 ASP A C 1
ATOM 770 O O . ASP A 1 101 ? -7.074 3.958 12.117 1.00 97.69 101 ASP A O 1
ATOM 774 N N . LEU A 1 102 ? -6.926 5.291 10.317 1.00 97.94 102 LEU A N 1
ATOM 775 C CA . LEU A 1 102 ? -7.598 6.457 10.900 1.00 97.94 102 LEU A CA 1
ATOM 776 C C . LEU A 1 102 ? -9.120 6.458 10.665 1.00 97.94 102 LEU A C 1
ATOM 778 O O . LEU A 1 102 ? -9.815 7.324 11.200 1.00 97.94 102 LEU A O 1
ATOM 782 N N . CYS A 1 103 ? -9.656 5.526 9.870 1.00 97.69 103 CYS A N 1
ATOM 783 C CA . CYS A 1 103 ? -11.091 5.432 9.615 1.00 97.69 103 CYS A CA 1
ATOM 784 C C . CYS A 1 103 ? -11.851 4.955 10.858 1.00 97.69 103 CYS A C 1
ATOM 786 O O . CYS A 1 103 ? -11.527 3.935 11.470 1.00 97.69 103 CYS A O 1
ATOM 788 N N . THR A 1 104 ? -12.947 5.637 11.169 1.00 95.81 104 THR A N 1
ATOM 789 C CA . THR A 1 104 ? -13.826 5.322 12.302 1.00 95.81 104 THR A CA 1
ATOM 790 C C . THR A 1 104 ? -15.019 4.466 11.891 1.00 95.81 104 THR A C 1
ATOM 792 O O . THR A 1 104 ? -15.582 3.747 12.720 1.00 95.81 104 THR A O 1
ATOM 795 N N . THR A 1 105 ? -15.385 4.481 10.605 1.00 96.25 105 THR A N 1
ATOM 796 C CA . THR A 1 105 ? -16.532 3.725 10.089 1.00 96.25 105 THR A CA 1
ATOM 797 C C . THR A 1 105 ? -16.138 2.700 9.019 1.00 96.25 105 THR A C 1
ATOM 799 O O . THR A 1 105 ? -15.140 2.871 8.316 1.00 96.25 105 THR A O 1
ATOM 802 N N . PRO A 1 106 ? -16.929 1.622 8.843 1.00 96.12 106 PRO A N 1
ATOM 803 C CA . PRO A 1 106 ? -16.742 0.694 7.728 1.00 96.12 106 PRO A CA 1
ATOM 804 C C . PRO A 1 106 ? -16.831 1.357 6.348 1.00 96.12 106 PRO A C 1
ATOM 806 O O . PRO A 1 106 ? -16.088 0.984 5.446 1.00 96.12 106 PRO A O 1
ATOM 809 N N . ASN A 1 107 ? -17.697 2.361 6.185 1.00 96.00 107 ASN A N 1
ATOM 810 C CA . ASN A 1 107 ? -17.860 3.060 4.910 1.00 96.00 107 ASN A CA 1
ATOM 811 C C . ASN A 1 107 ? -16.611 3.877 4.550 1.00 96.00 107 ASN A C 1
ATOM 813 O O . ASN A 1 107 ? -16.152 3.802 3.415 1.00 96.00 107 ASN A O 1
ATOM 817 N N . GLU A 1 108 ? -16.002 4.566 5.520 1.00 97.69 108 GLU A N 1
ATOM 818 C CA . GLU A 1 108 ? -14.719 5.255 5.316 1.00 97.69 108 GLU A CA 1
ATOM 819 C C . GLU A 1 108 ? -13.616 4.268 4.897 1.00 97.69 108 GLU A C 1
ATOM 821 O O . GLU A 1 108 ? -12.867 4.532 3.954 1.00 97.69 108 GLU A O 1
ATOM 826 N N . ARG A 1 109 ? -13.549 3.085 5.530 1.00 98.25 109 ARG A N 1
ATOM 827 C CA . ARG A 1 109 ? -12.595 2.035 5.125 1.00 98.25 109 ARG A CA 1
ATOM 828 C C . ARG A 1 109 ? -12.853 1.546 3.702 1.00 98.25 109 ARG A C 1
ATOM 830 O O . ARG A 1 109 ? -11.902 1.367 2.943 1.00 98.25 109 ARG A O 1
ATOM 837 N N . ILE A 1 110 ? -14.117 1.361 3.316 1.00 98.38 110 ILE A N 1
ATOM 838 C CA . ILE A 1 110 ? -14.501 0.984 1.947 1.00 98.38 110 ILE A CA 1
ATOM 839 C C . ILE A 1 110 ? -14.017 2.029 0.935 1.00 98.38 110 ILE A C 1
ATOM 841 O O . ILE A 1 110 ? -13.464 1.650 -0.098 1.00 98.38 110 ILE A O 1
ATOM 845 N N . GLU A 1 111 ? -14.163 3.323 1.223 1.00 98.44 111 GLU A N 1
ATOM 846 C CA . GLU A 1 111 ? -13.674 4.390 0.339 1.00 98.44 111 GLU A CA 1
ATOM 847 C C . GLU A 1 111 ? -12.151 4.334 0.149 1.00 98.44 111 GLU A C 1
ATOM 849 O O . GLU A 1 111 ? -11.652 4.471 -0.973 1.00 98.44 111 GLU A O 1
ATOM 854 N N . ILE A 1 112 ? -11.390 4.089 1.220 1.00 98.62 112 ILE A N 1
ATOM 855 C CA . ILE A 1 112 ? -9.934 3.925 1.123 1.00 98.62 112 ILE A CA 1
ATOM 856 C C . ILE A 1 112 ? -9.566 2.661 0.332 1.00 98.62 112 ILE A C 1
ATOM 858 O O . ILE A 1 112 ? -8.716 2.722 -0.561 1.00 98.62 112 ILE A O 1
ATOM 862 N N . LEU A 1 113 ? -10.242 1.536 0.572 1.00 98.69 113 LEU A N 1
ATOM 863 C CA . LEU A 1 113 ? -10.030 0.294 -0.181 1.00 98.69 113 LEU A CA 1
ATOM 864 C C . LEU A 1 113 ? -10.337 0.466 -1.675 1.00 98.69 113 LEU A C 1
ATOM 866 O O . LEU A 1 113 ? -9.604 -0.044 -2.523 1.00 98.69 113 LEU A O 1
ATOM 870 N N . GLN A 1 114 ? -11.361 1.246 -2.027 1.00 98.75 114 GLN A N 1
ATOM 871 C CA . GLN A 1 114 ? -11.628 1.610 -3.419 1.00 98.75 114 GLN A CA 1
ATOM 872 C C . GLN A 1 114 ? -10.468 2.406 -4.031 1.00 98.75 114 GLN A C 1
ATOM 874 O O . GLN A 1 114 ? -10.061 2.109 -5.157 1.00 98.75 114 GLN A O 1
ATOM 879 N N . LYS A 1 115 ? -9.892 3.375 -3.304 1.00 98.75 115 LYS A N 1
ATOM 880 C CA . LYS A 1 115 ? -8.701 4.113 -3.767 1.00 98.75 115 LYS A CA 1
ATOM 881 C C . LYS A 1 115 ? -7.511 3.175 -3.992 1.00 98.75 115 LYS A C 1
ATOM 883 O O . LYS A 1 115 ? -6.864 3.280 -5.034 1.00 98.75 115 LYS A O 1
ATOM 888 N N . ILE A 1 116 ? -7.271 2.230 -3.079 1.00 98.69 116 ILE A N 1
ATOM 889 C CA . ILE A 1 116 ? -6.218 1.205 -3.202 1.00 98.69 116 ILE A CA 1
ATOM 890 C C . ILE A 1 116 ? -6.426 0.359 -4.467 1.00 98.69 116 ILE A C 1
ATOM 892 O O . ILE A 1 116 ? -5.497 0.196 -5.261 1.00 98.69 116 ILE A O 1
ATOM 896 N N . VAL A 1 117 ? -7.649 -0.126 -4.710 1.00 98.69 117 VAL A N 1
ATOM 897 C CA . VAL A 1 117 ? -7.980 -0.904 -5.917 1.00 98.69 117 VAL A CA 1
ATOM 898 C C . VAL A 1 117 ? -7.724 -0.095 -7.188 1.00 98.69 117 VAL A C 1
ATOM 900 O O . VAL A 1 117 ? -7.094 -0.598 -8.120 1.00 98.69 117 VAL A O 1
ATOM 903 N N . GLN A 1 118 ? -8.186 1.157 -7.241 1.00 98.62 118 GLN A N 1
ATOM 904 C CA . GLN A 1 118 ? -7.983 2.011 -8.416 1.00 98.62 118 GLN A CA 1
ATOM 905 C C . GLN A 1 118 ? -6.504 2.312 -8.661 1.00 98.62 118 GLN A C 1
ATOM 907 O O . GLN A 1 118 ? -6.065 2.342 -9.812 1.00 98.62 118 GLN A O 1
ATOM 912 N N . PHE A 1 119 ? -5.728 2.507 -7.595 1.00 98.50 119 PHE A N 1
ATOM 913 C CA . PHE A 1 119 ? -4.291 2.717 -7.695 1.00 98.50 119 PHE A CA 1
ATOM 914 C C . PHE A 1 119 ? -3.583 1.482 -8.267 1.00 98.50 119 PHE A C 1
ATOM 916 O O . PHE A 1 119 ? -2.875 1.593 -9.269 1.00 98.50 119 PHE A O 1
ATOM 923 N N . HIS A 1 120 ? -3.838 0.293 -7.708 1.00 98.56 120 HIS A N 1
ATOM 924 C CA . HIS A 1 120 ? -3.254 -0.950 -8.220 1.00 98.56 120 HIS A CA 1
ATOM 925 C C . HIS A 1 120 ? -3.675 -1.265 -9.655 1.00 98.56 120 HIS A C 1
ATOM 927 O O . HIS A 1 120 ? -2.855 -1.764 -10.420 1.00 98.56 120 HIS A O 1
ATOM 933 N N . LYS A 1 121 ? -4.913 -0.941 -10.044 1.00 98.31 121 LYS A N 1
ATOM 934 C CA . LYS A 1 121 ? -5.375 -1.114 -11.425 1.00 98.31 121 LYS A CA 1
ATOM 935 C C . LYS A 1 121 ? -4.552 -0.270 -12.404 1.00 98.31 121 LYS A C 1
ATOM 937 O O . LYS A 1 121 ? -4.023 -0.802 -13.371 1.00 98.31 121 LYS A O 1
ATOM 942 N N . LYS A 1 122 ? -4.386 1.027 -12.123 1.00 97.88 122 LYS A N 1
ATOM 943 C CA . LYS A 1 122 ? -3.560 1.918 -12.961 1.00 97.88 122 LYS A CA 1
ATOM 944 C C . LYS A 1 122 ? -2.100 1.466 -13.007 1.00 97.88 122 LYS A C 1
ATOM 946 O O . LYS A 1 122 ? -1.464 1.539 -14.056 1.00 97.88 122 LYS A O 1
ATOM 951 N N . PHE A 1 123 ? -1.578 0.998 -11.875 1.00 97.62 123 PHE A N 1
ATOM 952 C CA . PHE A 1 123 ? -0.219 0.477 -11.789 1.00 97.62 123 PHE A CA 1
ATOM 953 C C . PHE A 1 123 ? -0.039 -0.796 -12.633 1.00 97.62 123 PHE A C 1
ATOM 955 O O . PHE A 1 123 ? 0.908 -0.875 -13.410 1.00 97.62 123 PHE A O 1
ATOM 962 N N . GLU A 1 124 ? -0.957 -1.763 -12.548 1.00 98.06 124 GLU A N 1
ATOM 963 C CA . GLU A 1 124 ? -0.923 -2.981 -13.371 1.00 98.06 124 GLU A CA 1
ATOM 964 C C . GLU A 1 124 ? -0.999 -2.662 -14.867 1.00 98.06 124 GLU A C 1
ATOM 966 O O . GLU A 1 124 ? -0.193 -3.183 -15.636 1.00 98.06 124 GLU A O 1
ATOM 971 N N . GLU A 1 125 ? -1.871 -1.737 -15.278 1.00 97.88 125 GLU A N 1
ATOM 972 C CA . GLU A 1 125 ? -1.949 -1.266 -16.668 1.00 97.88 125 GLU A CA 1
ATOM 973 C C . GLU A 1 125 ? -0.624 -0.638 -17.145 1.00 97.88 125 GLU A C 1
ATOM 975 O O . GLU A 1 125 ? -0.214 -0.819 -18.296 1.00 97.88 125 GLU A O 1
ATOM 980 N N . GLN A 1 126 ? 0.077 0.086 -16.269 1.00 96.50 126 GLN A N 1
ATOM 981 C CA . GLN A 1 126 ? 1.379 0.675 -16.577 1.00 96.50 126 GLN A CA 1
ATOM 982 C C . GLN A 1 126 ? 2.495 -0.370 -16.683 1.00 96.50 126 GLN A C 1
ATOM 984 O O . GLN A 1 126 ? 3.302 -0.287 -17.611 1.00 96.50 126 GLN A O 1
ATOM 989 N N . ILE A 1 127 ? 2.547 -1.344 -15.770 1.00 97.88 127 ILE A N 1
ATOM 990 C CA . ILE A 1 127 ? 3.531 -2.436 -15.822 1.00 97.88 127 ILE A CA 1
ATOM 991 C C . ILE A 1 127 ? 3.293 -3.317 -17.046 1.00 97.88 127 ILE A C 1
ATOM 993 O O . ILE A 1 127 ? 4.246 -3.639 -17.750 1.00 97.88 127 ILE A O 1
ATOM 997 N N . LYS A 1 128 ? 2.031 -3.619 -17.368 1.00 98.12 128 LYS A N 1
ATOM 998 C CA . LYS A 1 128 ? 1.672 -4.348 -18.586 1.00 98.12 128 LYS A CA 1
ATOM 999 C C . LYS A 1 128 ? 2.180 -3.642 -19.841 1.00 98.12 128 LYS A C 1
ATOM 1001 O O . LYS A 1 128 ? 2.869 -4.262 -20.640 1.00 98.12 128 LYS A O 1
ATOM 1006 N N . ARG A 1 129 ? 1.922 -2.337 -19.977 1.00 97.75 129 ARG A N 1
ATOM 1007 C CA . ARG A 1 129 ? 2.433 -1.556 -21.114 1.00 97.75 129 ARG A CA 1
ATOM 1008 C C . ARG A 1 129 ? 3.961 -1.610 -21.205 1.00 97.75 129 ARG A C 1
ATOM 1010 O O . ARG A 1 129 ? 4.497 -1.825 -22.283 1.00 97.75 129 ARG A O 1
ATOM 1017 N N . ARG A 1 130 ? 4.664 -1.475 -20.076 1.00 96.00 130 ARG A N 1
ATOM 1018 C CA . ARG A 1 130 ? 6.130 -1.599 -20.043 1.00 96.00 130 ARG A CA 1
ATOM 1019 C C . ARG A 1 130 ? 6.605 -2.994 -20.452 1.00 96.00 130 ARG A C 1
ATOM 1021 O O . ARG A 1 130 ? 7.677 -3.108 -21.034 1.00 96.00 130 ARG A O 1
ATOM 1028 N N . ALA A 1 131 ? 5.852 -4.045 -20.131 1.00 97.75 131 ALA A N 1
ATOM 1029 C CA . ALA A 1 131 ? 6.197 -5.411 -20.516 1.00 97.75 131 ALA A CA 1
ATOM 1030 C C . ALA A 1 131 ? 6.026 -5.604 -22.026 1.00 97.75 131 ALA A C 1
ATOM 1032 O O . ALA A 1 131 ? 6.921 -6.145 -22.672 1.00 97.75 131 ALA A O 1
ATOM 1033 N N . ASP A 1 132 ? 4.935 -5.076 -22.591 1.00 97.25 132 ASP A N 1
ATOM 1034 C CA . ASP A 1 132 ? 4.674 -5.074 -24.037 1.00 97.25 132 ASP A CA 1
ATOM 1035 C C . ASP A 1 132 ? 5.771 -4.307 -24.812 1.00 97.25 132 ASP A C 1
ATOM 1037 O O . ASP A 1 132 ? 6.127 -4.675 -25.930 1.00 97.25 132 ASP A O 1
ATOM 1041 N N . GLU A 1 133 ? 6.352 -3.273 -24.195 1.00 97.19 133 GLU A N 1
ATOM 1042 C CA . GLU A 1 133 ? 7.493 -2.497 -24.708 1.00 97.19 133 GLU A CA 1
ATOM 1043 C C . GLU A 1 133 ? 8.865 -3.167 -24.454 1.00 97.19 133 GLU A C 1
ATOM 1045 O O . GLU A 1 133 ? 9.894 -2.668 -24.910 1.00 97.19 133 GLU A O 1
ATOM 1050 N N . GLY A 1 134 ? 8.913 -4.295 -23.735 1.00 97.31 134 GLY A N 1
ATOM 1051 C CA . GLY A 1 134 ? 10.150 -5.020 -23.413 1.00 97.31 134 GLY A CA 1
ATOM 1052 C C . GLY A 1 134 ? 10.991 -4.407 -22.284 1.00 97.31 134 GLY A C 1
ATOM 1053 O O . GLY A 1 134 ? 12.164 -4.749 -22.133 1.00 97.31 134 GLY A O 1
ATOM 1054 N N . HIS A 1 135 ? 10.420 -3.506 -21.482 1.00 95.12 135 HIS A N 1
ATOM 1055 C CA . HIS A 1 135 ? 11.097 -2.806 -20.382 1.00 95.12 135 HIS A CA 1
ATOM 1056 C C . HIS A 1 135 ? 10.960 -3.488 -19.012 1.00 95.12 135 HIS A C 1
ATOM 1058 O O . HIS A 1 135 ? 11.594 -3.065 -18.047 1.00 95.12 135 HIS A O 1
ATOM 1064 N N . THR A 1 136 ? 10.124 -4.515 -18.898 1.00 96.06 136 THR A N 1
ATOM 1065 C CA . THR A 1 136 ? 9.912 -5.297 -17.669 1.00 96.06 136 THR A CA 1
ATOM 1066 C C . THR A 1 136 ? 9.452 -6.707 -18.045 1.00 96.06 136 THR A C 1
ATOM 1068 O O . THR A 1 136 ? 9.336 -7.029 -19.230 1.00 96.06 136 THR A O 1
ATOM 1071 N N . THR A 1 137 ? 9.245 -7.580 -17.063 1.00 97.56 137 THR A N 1
ATOM 1072 C CA . THR A 1 137 ? 8.981 -9.001 -17.307 1.00 97.56 137 THR A CA 1
ATOM 1073 C C . THR A 1 137 ? 7.503 -9.352 -17.133 1.00 97.56 137 THR A C 1
ATOM 1075 O O . THR A 1 137 ? 6.763 -8.664 -16.433 1.00 97.56 137 THR A O 1
ATOM 1078 N N . GLN A 1 138 ? 7.069 -10.484 -17.699 1.00 97.62 138 GLN A N 1
ATOM 1079 C CA . GLN A 1 138 ? 5.738 -11.037 -17.410 1.00 97.62 138 GLN A CA 1
ATOM 1080 C C . GLN A 1 138 ? 5.551 -11.328 -15.910 1.00 97.62 138 GLN A C 1
ATOM 1082 O O . GLN A 1 138 ? 4.457 -11.157 -15.382 1.00 97.62 138 GLN A O 1
ATOM 1087 N N . TYR A 1 139 ? 6.624 -11.702 -15.205 1.00 97.81 139 TYR A N 1
ATOM 1088 C CA . TYR A 1 139 ? 6.595 -11.882 -13.754 1.00 97.81 139 TYR A CA 1
ATOM 1089 C C . TYR A 1 139 ? 6.179 -10.594 -13.022 1.00 97.81 139 TYR A C 1
ATOM 1091 O O . TYR A 1 139 ? 5.396 -10.646 -12.073 1.00 97.81 139 TYR A O 1
ATOM 1099 N N . ASP A 1 140 ? 6.642 -9.431 -13.483 1.00 97.31 140 ASP A N 1
ATOM 1100 C CA . ASP A 1 140 ? 6.277 -8.141 -12.890 1.00 97.31 140 ASP A CA 1
ATOM 1101 C C . ASP A 1 140 ? 4.805 -7.794 -13.141 1.00 97.31 140 ASP A C 1
ATOM 1103 O O . ASP A 1 140 ? 4.128 -7.285 -12.243 1.00 97.31 140 ASP A O 1
ATOM 1107 N N . VAL A 1 141 ? 4.285 -8.139 -14.325 1.00 98.06 141 VAL A N 1
ATOM 1108 C CA . VAL A 1 141 ? 2.854 -8.024 -14.653 1.00 98.06 141 VAL A CA 1
ATOM 1109 C C . VAL A 1 141 ? 2.018 -8.899 -13.721 1.00 98.06 141 VAL A C 1
ATOM 1111 O O . VAL A 1 141 ? 1.063 -8.412 -13.113 1.00 98.06 141 VAL A O 1
ATOM 1114 N N . ASP A 1 142 ? 2.394 -10.167 -13.556 1.00 98.56 142 ASP A N 1
ATOM 1115 C CA . ASP A 1 142 ? 1.665 -11.113 -12.708 1.00 98.56 142 ASP A CA 1
ATOM 1116 C C . ASP A 1 142 ? 1.694 -10.672 -11.238 1.00 98.56 142 ASP A C 1
ATOM 1118 O O . ASP A 1 142 ? 0.669 -10.695 -10.553 1.00 98.56 142 ASP A O 1
ATOM 1122 N N . ARG A 1 143 ? 2.838 -10.172 -10.758 1.00 98.12 143 ARG A N 1
ATOM 1123 C CA . ARG A 1 143 ? 2.972 -9.608 -9.408 1.00 98.12 143 ARG A CA 1
ATOM 1124 C C . ARG A 1 143 ? 2.081 -8.379 -9.206 1.00 98.12 143 ARG A C 1
ATOM 1126 O O . ARG A 1 143 ? 1.402 -8.284 -8.182 1.00 98.12 143 ARG A O 1
ATOM 1133 N N . ALA A 1 144 ? 2.024 -7.464 -10.176 1.00 98.06 144 ALA A N 1
ATOM 1134 C CA . ALA A 1 144 ? 1.104 -6.326 -10.130 1.00 98.06 144 ALA A CA 1
ATOM 1135 C C . ALA A 1 144 ? -0.366 -6.783 -10.133 1.00 98.06 144 ALA A C 1
ATOM 1137 O O . ALA A 1 144 ? -1.198 -6.212 -9.418 1.00 98.06 144 ALA A O 1
ATOM 1138 N N . LYS A 1 145 ? -0.680 -7.850 -10.881 1.00 98.44 145 LYS A N 1
ATOM 1139 C CA . LYS A 1 145 ? -2.023 -8.434 -10.926 1.00 98.44 145 LYS A CA 1
ATOM 1140 C C . LYS A 1 145 ? -2.448 -9.029 -9.594 1.00 98.44 145 LYS A C 1
ATOM 1142 O O . LYS A 1 145 ? -3.581 -8.799 -9.172 1.00 98.44 145 LYS A O 1
ATOM 1147 N N . VAL A 1 146 ? -1.554 -9.763 -8.933 1.00 98.69 146 VAL A N 1
ATOM 1148 C CA . VAL A 1 146 ? -1.800 -10.329 -7.601 1.00 98.69 146 VAL A CA 1
ATOM 1149 C C . VAL A 1 146 ? -2.128 -9.216 -6.610 1.00 98.69 146 VAL A C 1
ATOM 1151 O O . VAL A 1 146 ? -3.181 -9.277 -5.983 1.00 98.69 146 VAL A O 1
ATOM 1154 N N . ALA A 1 147 ? -1.323 -8.151 -6.552 1.00 98.00 147 ALA A N 1
ATOM 1155 C CA . ALA A 1 147 ? -1.579 -7.026 -5.648 1.00 98.00 147 ALA A CA 1
ATOM 1156 C C . ALA A 1 147 ? -2.944 -6.351 -5.910 1.00 98.00 147 ALA A C 1
ATOM 1158 O O . ALA A 1 147 ? -3.686 -6.027 -4.981 1.00 98.00 147 ALA A O 1
ATOM 1159 N N . MET A 1 148 ? -3.326 -6.190 -7.184 1.00 98.50 148 MET A N 1
ATOM 1160 C CA . MET A 1 148 ? -4.651 -5.682 -7.557 1.00 98.50 148 MET A CA 1
ATOM 1161 C C . MET A 1 148 ? -5.782 -6.612 -7.087 1.00 98.50 148 MET A C 1
ATOM 1163 O O . MET A 1 148 ? -6.790 -6.133 -6.564 1.00 98.50 148 MET A O 1
ATOM 1167 N N . LEU A 1 149 ? -5.639 -7.927 -7.273 1.00 98.75 149 LEU A N 1
ATOM 1168 C CA . LEU A 1 149 ? -6.637 -8.908 -6.837 1.00 98.75 149 LEU A CA 1
ATOM 1169 C C . LEU A 1 149 ? -6.757 -8.955 -5.312 1.00 98.75 149 LEU A C 1
ATOM 1171 O O . LEU A 1 149 ? -7.871 -9.006 -4.799 1.00 98.75 149 LEU A O 1
ATOM 1175 N N . GLU A 1 150 ? -5.644 -8.883 -4.584 1.00 98.69 150 GLU A N 1
ATOM 1176 C CA . GLU A 1 150 ? -5.639 -8.829 -3.119 1.00 98.69 150 GLU A CA 1
ATOM 1177 C C . GLU A 1 150 ? -6.418 -7.617 -2.598 1.00 98.69 150 GLU A C 1
ATOM 1179 O O . GLU A 1 150 ? -7.292 -7.775 -1.743 1.00 98.69 150 GLU A O 1
ATOM 1184 N N . ALA A 1 151 ? -6.192 -6.436 -3.179 1.00 98.50 151 ALA A N 1
ATOM 1185 C CA . ALA A 1 151 ? -6.952 -5.233 -2.846 1.00 98.50 151 ALA A CA 1
ATOM 1186 C C . ALA A 1 151 ? -8.458 -5.379 -3.135 1.00 98.50 151 ALA A C 1
ATOM 1188 O O . ALA A 1 151 ? -9.297 -4.938 -2.348 1.00 98.50 151 ALA A O 1
ATOM 1189 N N . GLN A 1 152 ? -8.826 -6.017 -4.252 1.00 98.75 152 GLN A N 1
ATOM 1190 C CA . GLN A 1 152 ? -10.234 -6.271 -4.585 1.00 98.75 152 GLN A CA 1
ATOM 1191 C C . GLN A 1 152 ? -10.878 -7.258 -3.611 1.00 98.75 152 GLN A C 1
ATOM 1193 O O . GLN A 1 152 ? -12.011 -7.046 -3.181 1.00 98.75 152 GLN A O 1
ATOM 1198 N N . ILE A 1 153 ? -10.160 -8.319 -3.240 1.00 98.81 153 ILE A N 1
ATOM 1199 C CA . ILE A 1 153 ? -10.618 -9.294 -2.248 1.00 98.81 153 ILE A CA 1
ATOM 1200 C C . ILE A 1 153 ? -10.847 -8.604 -0.901 1.00 98.81 153 ILE A C 1
ATOM 1202 O O . ILE A 1 153 ? -11.863 -8.858 -0.254 1.00 98.81 153 ILE A O 1
ATOM 1206 N N . GLU A 1 154 ? -9.939 -7.723 -0.480 1.00 98.38 154 GLU A N 1
ATOM 1207 C CA . GLU A 1 154 ? -10.080 -6.950 0.756 1.00 98.38 154 GLU A CA 1
ATOM 1208 C C . GLU A 1 154 ? -11.322 -6.045 0.726 1.00 98.38 154 GLU A C 1
ATOM 1210 O O . GLU A 1 154 ? -12.145 -6.100 1.642 1.00 98.38 154 GLU A O 1
ATOM 1215 N N . LEU A 1 155 ? -11.529 -5.310 -0.372 1.00 98.56 155 LEU A N 1
ATOM 1216 C CA . LEU A 1 155 ? -12.728 -4.496 -0.586 1.00 98.56 155 LEU A CA 1
ATOM 1217 C C . LEU A 1 155 ? -14.017 -5.330 -0.532 1.00 98.56 155 LEU A C 1
ATOM 1219 O O . LEU A 1 155 ? -14.986 -4.937 0.121 1.00 98.56 155 LEU A O 1
ATOM 1223 N N . VAL A 1 156 ? -14.056 -6.479 -1.210 1.00 98.56 156 VAL A N 1
ATOM 1224 C CA . VAL A 1 156 ? -15.231 -7.367 -1.203 1.00 98.56 156 VAL A CA 1
ATOM 1225 C C . VAL A 1 156 ? -15.503 -7.887 0.206 1.00 98.56 156 VAL A C 1
ATOM 1227 O O . VAL A 1 156 ? -16.649 -7.870 0.651 1.00 98.56 156 VAL A O 1
ATOM 1230 N N . ARG A 1 157 ? -14.462 -8.296 0.938 1.00 98.31 157 ARG A N 1
ATOM 1231 C CA . ARG A 1 157 ? -14.595 -8.742 2.331 1.00 98.31 157 ARG A CA 1
ATOM 12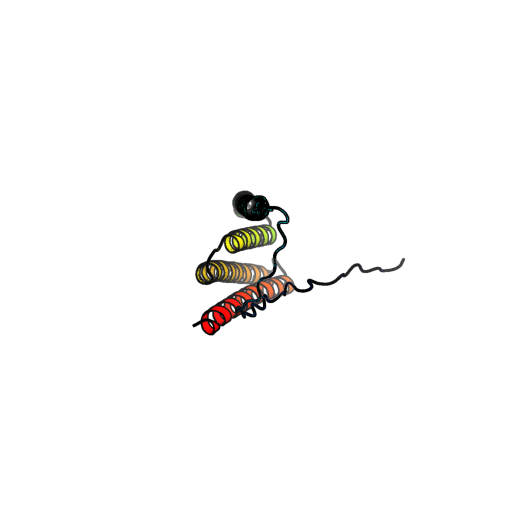32 C C . ARG A 1 157 ? -15.179 -7.652 3.222 1.00 98.31 157 ARG A C 1
ATOM 1234 O O . ARG A 1 157 ? -16.053 -7.957 4.026 1.00 98.31 157 ARG A O 1
ATOM 1241 N N . GLU A 1 158 ? -14.733 -6.406 3.084 1.00 97.69 158 GLU A N 1
ATOM 1242 C CA . GLU A 1 158 ? -15.267 -5.303 3.889 1.00 97.69 158 GLU A CA 1
ATOM 1243 C C . GLU A 1 158 ? -16.735 -5.003 3.549 1.0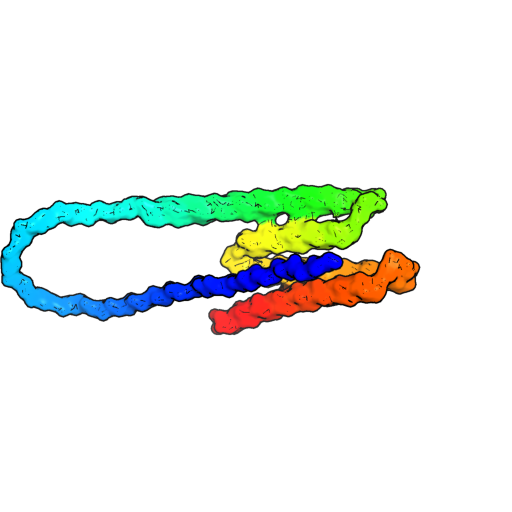0 97.69 158 GLU A C 1
ATOM 1245 O O . GLU A 1 158 ? -17.557 -4.865 4.452 1.00 97.69 158 GLU A O 1
ATOM 1250 N N . ASN A 1 159 ? -17.103 -5.020 2.263 1.00 97.31 159 ASN A N 1
ATOM 1251 C CA . ASN A 1 159 ? -18.502 -4.873 1.842 1.00 97.31 159 ASN A CA 1
ATOM 1252 C C . ASN A 1 159 ? -19.406 -5.986 2.393 1.00 97.31 159 ASN A C 1
ATOM 1254 O O . ASN A 1 159 ? -20.515 -5.707 2.846 1.00 97.31 159 ASN A O 1
ATOM 1258 N N . LEU A 1 160 ? -18.938 -7.239 2.389 1.00 97.69 160 LEU A N 1
ATOM 1259 C CA . LEU A 1 160 ? -19.690 -8.364 2.952 1.00 97.69 160 LEU A CA 1
ATOM 1260 C C . LEU A 1 160 ? -19.935 -8.192 4.455 1.00 97.69 160 LEU A C 1
ATOM 1262 O O . LEU A 1 160 ? -21.038 -8.479 4.919 1.00 97.69 160 LEU A O 1
ATOM 1266 N N . LYS A 1 161 ? -18.952 -7.676 5.210 1.00 95.00 161 LYS A N 1
ATOM 1267 C CA . LYS A 1 161 ? -19.148 -7.358 6.635 1.00 95.00 161 LYS A CA 1
ATOM 1268 C C . LYS A 1 161 ? -20.270 -6.340 6.813 1.00 95.00 161 LYS A C 1
ATOM 1270 O O . LYS A 1 161 ? -21.181 -6.600 7.591 1.00 95.00 161 LYS A O 1
ATOM 1275 N N . VAL A 1 162 ? -20.246 -5.243 6.050 1.00 94.50 162 VAL A N 1
ATOM 1276 C CA . VAL A 1 162 ? -21.274 -4.189 6.120 1.00 94.50 162 VAL A CA 1
ATOM 1277 C C . VAL A 1 162 ? -22.662 -4.728 5.777 1.00 94.50 162 VAL A C 1
ATOM 1279 O O . VAL A 1 162 ? -23.621 -4.408 6.475 1.00 94.50 162 VAL A O 1
ATOM 1282 N N . GLN A 1 163 ? -22.778 -5.584 4.758 1.00 90.06 163 GLN A N 1
ATOM 1283 C CA . GLN A 1 163 ? -24.050 -6.212 4.383 1.00 90.06 163 GLN A CA 1
ATOM 1284 C C . GLN A 1 163 ? -24.572 -7.182 5.448 1.00 90.06 163 GLN A C 1
ATOM 1286 O O . GLN A 1 163 ? -25.777 -7.276 5.619 1.00 90.06 163 GLN A O 1
ATOM 1291 N N . SER A 1 164 ? -23.692 -7.879 6.174 1.00 86.94 164 SER A N 1
ATOM 1292 C CA . SER A 1 164 ? -24.094 -8.822 7.229 1.00 86.94 164 SER A CA 1
ATOM 1293 C C . SER A 1 164 ? -24.546 -8.169 8.542 1.00 86.94 164 SER A C 1
ATOM 1295 O O . SER A 1 164 ? -25.170 -8.832 9.365 1.00 86.94 164 SER A O 1
ATOM 1297 N N . THR A 1 165 ? -24.214 -6.893 8.756 1.00 77.06 165 THR A N 1
ATOM 1298 C CA . THR A 1 165 ? -24.642 -6.103 9.927 1.00 77.06 165 THR A CA 1
ATOM 1299 C C . THR A 1 165 ? -25.920 -5.290 9.706 1.00 77.06 165 THR A C 1
ATOM 1301 O O . THR A 1 165 ? -26.378 -4.658 10.657 1.00 77.06 165 THR A O 1
ATOM 1304 N N . ASN A 1 166 ? -26.478 -5.297 8.490 1.00 55.72 166 ASN A N 1
ATOM 1305 C CA . ASN A 1 166 ? -27.775 -4.692 8.160 1.00 55.72 166 ASN A CA 1
ATOM 1306 C C . ASN A 1 166 ? -28.859 -5.769 8.061 1.00 55.72 166 ASN A C 1
ATOM 1308 O O . ASN A 1 166 ? -30.012 -5.457 8.427 1.00 55.72 166 ASN A O 1
#

Secondary structure (DSSP, 8-state):
------------------------------------------THHHHHHHHHHHHHHHHHHHHHHHHHHHHHHHHHHHHTT-S-HHHHHHHHHHHHHHHHHT--SHHHHHHHHHHHHHHHHHHHHHHHHHHHTTSS-HHHHHHHHHHHHHHHHHHHHHHHHHHHT-

Radius of gyration: 26.34 Å; chains: 1; bounding box: 59×40×88 Å

Sequence (166 aa):
MSRTLITGFVFLAVTIFAVFMIFGTGIHPDGFNAAKAAVASEPGVAGGRDSLQSELQELLMERRRILSGIVESMKIFLESGRGDIEEYRDANIALLRAEMDLCTTPNERIEILQKIVQFHKKFEEQIKRRADEGHTTQYDVDRAKVAMLEAQIELVRENLKVQSTN

=== Feature glossary ===
The record interleaves many kinds of information about one protein. Here is each kind framed as the question it answers.

Q: What known structures does this most resemble?
A: Structural nearest neighbors (via Foldseek easy-search vs the PDB). Reported per hit: target PDB id, E-value, and alignment TM-score. A TM-score above ~0.5 is the conventional threshold for 'same fold'.

Q: Where is each backbone atom in 3D?
A: The mmCIF table is the protein's shape written out atom by atom. For each backbone N, Cα, C, and carbonyl O, it records an (x, y, z) coordinate triple in Å plus the residue type, chain letter, and residue number.

Q: What are the backbone torsion angles?
A: The φ/ψ torsion pair specifies the backbone conformation at each residue. φ rotates about the N–Cα bond, ψ about the Cα–C bond. Steric clashes forbid most of the (φ, ψ) plane — the allowed regions (α-helix basin, β-sheet basin, left-handed helix) are the Ramachandran-allowed regions.

Q: Which residues are buried vs exposed?
A: Solvent-accessible surface area (SASA) is the area in Å² traced out by the centre of a 1.4 Å probe sphere (a water molecule) rolled over the protein's van der Waals surface (Shrake–Rupley / Lee–Richards construction). Buried residues have near-zero SASA; fully exposed residues can exceed 200 Å². The total SASA scales roughly with the number of surface residues.

Q: How confident is the AlphaFold model at each residue?
A: pLDDT is the predicted lDDT-Cα score: AlphaFold's confidence that the local environment of each residue (all inter-atomic distances within 15 Å) is correctly placed. It is a per-residue number between 0 and 100, with higher meaning more reliable.

Q: What does the local fold look like, residue by residue?
A: 3Di is Foldseek's structural alphabet. Each residue is assigned one of twenty discrete states based on how its Cα sits relative to its spatial (not sequential) neighbors. Aligning 3Di strings finds structural homologs roughly as well as full 3D superposition, but orders of magnitude faster.

Q: How big and how compact is the whole molecule?
A: Radius of gyration (Rg) is the root-mean-square distance of Cα atoms from their centroid — a single number for overall size and compactness. A globular domain of N residues has Rg ≈ 2.2·N^0.38 Å; an extended or disordered chain has a much larger Rg. The Cα contact count is the number of residue pairs whose Cα atoms are within 8 Å and are more than four positions apart in sequence — a standard proxy for tertiary packing density. The bounding box is the smallest axis-aligned box enclosing all Cα atoms.

Q: Which residues are in helices, strands, or loops?
A: DSSP 8-state secondary structure assigns each residue one of H (α-helix), G (3₁₀-helix), I (π-helix), E (extended β-strand), B (isolated β-bridge), T (hydrogen-bonded turn), S (bend), or '-' (coil). The assignment is computed from backbone hydrogen-bond geometry via the Kabsch–Sander algorithm.

Q: How mobile is each atom in the crystal?
A: Crystallographic B-factors measure how much each atom's electron density is smeared out, in Å². They rise in mobile loops and surface residues and fall in the buried interior. In AlphaFold models this column is repurposed to hold pLDDT instead.

Q: What if only a Cα trace is available?
A: P-SEA three-state annotation labels each residue as helix, strand, or coil based purely on the geometry of the Cα trace. It serves as a fallback when the full backbone (and thus DSSP) is unavailable.

Q: What family and function is it annotated with?
A: Database cross-references. InterPro integrates a dozen domain/family signature databases into unified entries with residue-range hits. GO terms attach function/process/location labels with evidence codes. CATH codes position the fold in a four-level structural taxonomy. Organism is the NCBI-taxonomy species name.

Q: Are the domains correctly placed relative to each other?
A: Predicted Aligned Error (PAE) is an AlphaFold confidence matrix: entry (i, j) is the expected error in the position of residue j, in ångströms, when the prediction is superimposed on the true structure at residue i. Low PAE within a block of residues means that block is internally rigid and well-predicted; high PAE between two blocks means their relative placement is uncertain even if each block individually is confident.

Q: What do the diagnostic plots show?
A: Three diagnostic plots accompany the record. The Cα contact map visualizes the tertiary structure as a 2D adjacency matrix (8 Å cutoff, sequence-local contacts suppressed). The Ramachandran plot shows the distribution of backbone (φ, ψ) torsions, with points in the α and β basins reflecting secondary structure content. The PAE plot shows AlphaFold's inter-residue confidence as a color matrix.

Q: What is the amino-acid chain?
A: Primary structure: the covalent order of the twenty standard amino acids along the backbone. Two proteins with the same sequence will (almost always) fold to the same structure; two with 30% identity often share a fold but not the details.

Q: What do the rendered images show?
A: The six renders are orthographic views along the three Cartesian axes in both directions. Representation (cartoon, sticks, or surface) and color scheme (sequence-rainbow or by-chain) vary across proteins so the training set covers all the common visualization conventions.